Protein AF-A0A9X9F3Q9-F1 (afdb_monomer_lite)

Organism: Bacillus cereus (NCBI:txid1396)

Foldseek 3Di:
DDWDWAADQDTWIKDKDADPVQADPVVSVLLVVQRVPDDHHDDPECVVSQCSSDPDNPDPDRQKDKDLDVVVVVVLRVNRWMWMDIPPYSIIIIDGDDPLVVLADVVLVVDDVVVSVVSSVVSVVVVVCVVCVVVVVVVCCPPPVVVDDD

pLDDT: mean 92.19, std 5.46, range [60.03, 97.62]

InterPro domains:
  IPR004995 Bacillus/Clostridium Ger spore germination protein [PF03323] (3-150)
  IPR050768 UPF0353/GerABKA protein families [PTHR22550] (6-150)

Sequence (150 aa):
LVKLPVGERAKKELVVAFIKDLASTELVEEIKSRIQKIDIDSVLESGYIEQLIEDNYLSPFPQIQNTERPDRVISALMEGRVAILLDGTPFVLIAPVTFSMLLQSPEDYYERWIPGTLLRLLRFMTAFVSLFAPALYISFISFHPGLIPT

Radius of gyration: 20.53 Å; chains: 1; bounding box: 56×28×60 Å

Structure (mmCIF, N/CA/C/O backbone):
data_AF-A0A9X9F3Q9-F1
#
_entry.id   AF-A0A9X9F3Q9-F1
#
loop_
_atom_site.group_PDB
_atom_site.id
_atom_site.type_symbol
_atom_site.label_atom_id
_atom_site.label_alt_id
_atom_site.label_comp_id
_atom_site.label_asym_id
_atom_site.label_entity_id
_atom_site.label_seq_id
_atom_site.pdbx_PDB_ins_code
_atom_site.Cartn_x
_atom_site.Cartn_y
_atom_site.Cartn_z
_atom_site.occupancy
_atom_site.B_iso_or_equiv
_atom_site.auth_seq_id
_atom_site.auth_comp_id
_atom_site.auth_asym_id
_atom_site.auth_atom_id
_atom_site.pdbx_PDB_model_num
ATOM 1 N N . LEU A 1 1 ? -17.659 -1.237 7.741 1.00 87.00 1 LEU A N 1
ATOM 2 C CA . LEU A 1 1 ? -16.615 -0.815 8.703 1.00 87.00 1 LEU A CA 1
ATOM 3 C C . LEU A 1 1 ? -16.661 -1.744 9.905 1.00 87.00 1 LEU A C 1
ATOM 5 O O . LEU A 1 1 ? -17.752 -1.992 10.407 1.00 87.00 1 LEU A O 1
ATOM 9 N N . VAL A 1 2 ? -15.515 -2.266 10.334 1.00 93.88 2 VAL A N 1
ATOM 10 C CA . VAL A 1 2 ? -15.360 -3.108 11.531 1.00 93.88 2 VAL A CA 1
ATOM 11 C C . VAL A 1 2 ? -14.199 -2.555 12.350 1.00 93.88 2 VAL A C 1
ATOM 13 O O . VAL A 1 2 ? -13.176 -2.201 11.776 1.00 93.88 2 VAL A O 1
ATOM 16 N N . LYS A 1 3 ? -14.368 -2.456 13.669 1.00 96.06 3 LYS A N 1
ATOM 17 C CA . LYS A 1 3 ? -13.356 -1.936 14.599 1.00 96.06 3 LYS A CA 1
ATOM 18 C C . LYS A 1 3 ? -12.718 -3.096 15.358 1.00 96.06 3 LYS A C 1
ATOM 20 O O . LYS A 1 3 ? -13.441 -3.968 15.838 1.00 96.06 3 LYS A O 1
ATOM 25 N N . LEU A 1 4 ? -11.395 -3.101 15.469 1.00 94.50 4 LEU A N 1
ATOM 26 C CA . LEU A 1 4 ? -10.604 -4.121 16.152 1.00 94.50 4 LEU A CA 1
ATOM 27 C C . LEU A 1 4 ? -9.561 -3.434 17.048 1.00 94.50 4 LEU A C 1
ATOM 29 O O . LEU A 1 4 ? -8.836 -2.567 16.562 1.00 94.50 4 LEU A O 1
ATOM 33 N N . PRO A 1 5 ? -9.467 -3.775 18.342 1.00 94.00 5 PRO A N 1
ATOM 34 C CA . PRO A 1 5 ? -8.375 -3.299 19.181 1.00 94.00 5 PRO A CA 1
ATOM 35 C C . PRO A 1 5 ? -7.084 -4.060 18.854 1.00 94.00 5 PRO A C 1
ATOM 37 O O . PRO A 1 5 ? -7.112 -5.279 18.693 1.00 94.00 5 PRO A O 1
ATOM 40 N N . VAL A 1 6 ? -5.957 -3.353 18.803 1.00 95.00 6 VAL A N 1
ATOM 41 C CA . VAL A 1 6 ? -4.618 -3.926 18.587 1.00 95.00 6 VAL A CA 1
ATOM 42 C C . VAL A 1 6 ? -3.625 -3.391 19.622 1.00 95.00 6 VAL A C 1
ATOM 44 O O . VAL A 1 6 ? -3.758 -2.252 20.067 1.00 95.00 6 VAL A O 1
ATOM 47 N N . GLY A 1 7 ? -2.632 -4.203 19.995 1.00 93.31 7 GLY A N 1
ATOM 48 C CA . GLY A 1 7 ? -1.630 -3.888 21.024 1.00 93.31 7 GLY A CA 1
ATOM 49 C C . GLY A 1 7 ? -1.979 -4.438 22.416 1.00 93.31 7 GLY A C 1
ATOM 50 O O . GLY A 1 7 ? -3.115 -4.304 22.872 1.00 93.31 7 GLY A O 1
ATOM 51 N N . GLU A 1 8 ? -1.008 -5.049 23.105 1.00 92.31 8 GLU A N 1
ATOM 52 C CA . GLU A 1 8 ? -1.214 -5.649 24.436 1.00 92.31 8 GLU A CA 1
ATOM 53 C C . GLU A 1 8 ? -1.185 -4.602 25.565 1.00 92.31 8 GLU A C 1
ATOM 55 O O . GLU A 1 8 ? -2.126 -4.500 26.358 1.00 92.31 8 GLU A O 1
ATOM 60 N N . ARG A 1 9 ? -0.129 -3.777 25.616 1.00 92.81 9 ARG A N 1
ATOM 61 C CA . ARG A 1 9 ? 0.067 -2.747 26.652 1.00 92.81 9 ARG A CA 1
ATOM 62 C C . ARG A 1 9 ? -0.557 -1.417 26.264 1.00 92.81 9 ARG A C 1
ATOM 64 O O . ARG A 1 9 ? -1.198 -0.769 27.088 1.00 92.81 9 ARG A O 1
ATOM 71 N N . ALA A 1 10 ? -0.357 -1.004 25.015 1.00 92.31 10 ALA A N 1
ATOM 72 C CA . ALA A 1 10 ? -0.889 0.237 24.469 1.00 92.31 10 ALA A CA 1
ATOM 73 C C . ALA A 1 10 ? -1.915 -0.087 23.381 1.00 92.31 10 ALA A C 1
ATOM 75 O O . ALA A 1 10 ? -1.574 -0.256 22.210 1.00 92.31 10 ALA A O 1
ATOM 76 N N . LYS A 1 11 ? -3.183 -0.184 23.794 1.00 92.06 11 LYS A N 1
ATOM 77 C CA . LYS A 1 11 ? -4.290 -0.487 22.886 1.00 92.06 11 LYS A CA 1
ATOM 78 C C . LYS A 1 11 ? -4.559 0.688 21.957 1.00 92.06 11 LYS A C 1
ATOM 80 O O . LYS A 1 11 ? -4.792 1.802 22.421 1.00 92.06 11 LYS A O 1
ATOM 85 N N . LYS A 1 12 ? -4.594 0.410 20.659 1.00 94.25 12 LYS A N 1
ATOM 86 C CA . LYS A 1 12 ? -5.062 1.325 19.619 1.00 94.25 12 LYS A CA 1
ATOM 87 C C . LYS A 1 12 ? -6.275 0.751 18.912 1.00 94.25 12 LYS A C 1
ATOM 89 O O . LYS A 1 12 ? -6.442 -0.467 18.827 1.00 94.25 12 LYS A O 1
ATOM 94 N N . GLU A 1 13 ? -7.121 1.635 18.402 1.00 95.12 13 GLU A N 1
ATOM 95 C CA . GLU A 1 13 ? -8.234 1.239 17.549 1.00 95.12 13 GLU A CA 1
ATOM 96 C C . GLU A 1 13 ? -7.748 1.096 16.104 1.00 95.12 13 GLU A C 1
ATOM 98 O O . GLU A 1 13 ? -7.117 1.994 15.547 1.00 95.12 13 GLU A O 1
ATOM 103 N N . LEU A 1 14 ? -8.051 -0.045 15.492 1.00 96.50 14 LEU A N 1
ATOM 104 C CA . LEU A 1 14 ? -7.833 -0.300 14.079 1.00 96.50 14 LEU A CA 1
ATOM 105 C C . LEU A 1 14 ? -9.187 -0.502 13.397 1.00 96.50 14 LEU A C 1
ATOM 107 O O . LEU A 1 14 ? -10.038 -1.262 13.862 1.00 96.50 14 LEU A O 1
ATOM 111 N N . VAL A 1 15 ? -9.401 0.187 12.281 1.00 97.06 15 VAL A N 1
ATOM 112 C CA . VAL A 1 15 ? -10.644 0.148 11.511 1.00 97.06 15 VAL A CA 1
ATOM 113 C C . VAL A 1 15 ? -10.405 -0.535 10.174 1.00 97.06 15 VAL A C 1
ATOM 115 O O . VAL A 1 15 ? -9.585 -0.092 9.378 1.00 97.06 15 VAL A O 1
ATOM 118 N N . VAL A 1 16 ? -11.185 -1.578 9.900 1.00 97.50 16 VAL A N 1
ATOM 119 C CA . VAL A 1 16 ? -11.256 -2.242 8.597 1.00 97.50 16 VAL A CA 1
ATOM 120 C C . VAL A 1 16 ? -12.466 -1.700 7.831 1.00 97.50 16 VAL A C 1
ATOM 122 O O . VAL A 1 16 ? -13.629 -1.914 8.202 1.00 97.50 16 VAL A O 1
ATOM 125 N N . ALA A 1 17 ? -12.195 -0.964 6.760 1.00 97.56 17 ALA A N 1
ATOM 126 C CA . ALA A 1 17 ? -13.150 -0.338 5.860 1.00 97.56 17 ALA A CA 1
ATOM 127 C C . ALA A 1 17 ? -13.265 -1.116 4.548 1.00 97.56 17 ALA A C 1
ATOM 129 O O . ALA A 1 17 ? -12.272 -1.453 3.918 1.00 97.56 17 ALA A O 1
ATOM 130 N N . PHE A 1 18 ? -14.496 -1.404 4.140 1.00 97.38 18 PHE A N 1
ATOM 131 C CA . PHE A 1 18 ? -14.818 -2.112 2.904 1.00 97.38 18 PHE A CA 1
ATOM 132 C C . PHE A 1 18 ? -16.283 -1.849 2.547 1.00 97.38 18 PHE A C 1
ATOM 134 O O . PHE A 1 18 ? -17.086 -1.492 3.423 1.00 97.38 18 PHE A O 1
ATOM 141 N N . ILE A 1 19 ? -16.633 -2.049 1.278 1.00 97.44 19 ILE A N 1
ATOM 142 C CA . ILE A 1 19 ? -18.009 -1.956 0.782 1.00 97.44 19 ILE A CA 1
ATOM 143 C C . ILE A 1 19 ? -18.564 -3.366 0.658 1.00 97.44 19 ILE A C 1
ATOM 145 O O . ILE A 1 19 ? -18.027 -4.179 -0.088 1.00 97.44 19 ILE A O 1
ATOM 149 N N . LYS A 1 20 ? -19.628 -3.651 1.414 1.00 94.31 20 LYS A N 1
ATOM 150 C CA . LYS A 1 20 ? -20.170 -5.004 1.604 1.00 94.31 20 LYS A CA 1
ATOM 151 C C . LYS A 1 20 ? -20.510 -5.717 0.290 1.00 94.31 20 LYS A C 1
ATOM 153 O O . LYS A 1 20 ? -20.290 -6.915 0.199 1.00 94.31 20 LYS A O 1
ATOM 158 N N . ASP A 1 21 ? -21.008 -4.978 -0.696 1.00 95.06 21 ASP A N 1
ATOM 159 C CA . ASP A 1 21 ? -21.480 -5.548 -1.962 1.00 95.06 21 ASP A CA 1
ATOM 160 C C . ASP A 1 21 ? -20.382 -5.632 -3.038 1.00 95.06 21 ASP A C 1
ATOM 162 O O . ASP A 1 21 ? -20.617 -6.188 -4.107 1.00 95.06 21 ASP A O 1
ATOM 166 N N . LEU A 1 22 ? -19.192 -5.075 -2.774 1.00 96.00 22 LEU A N 1
ATOM 167 C CA . LEU A 1 22 ? -18.067 -5.047 -3.719 1.00 96.00 22 LEU A CA 1
ATOM 168 C C . LEU A 1 22 ? -16.884 -5.896 -3.249 1.00 96.00 22 LEU A C 1
ATOM 170 O O . LEU A 1 22 ? -16.213 -6.526 -4.061 1.00 96.00 22 LEU A O 1
ATOM 174 N N . ALA A 1 23 ? -16.607 -5.896 -1.946 1.00 95.94 23 ALA A N 1
ATOM 175 C CA . ALA A 1 23 ? -15.475 -6.615 -1.385 1.00 95.94 23 ALA A CA 1
ATOM 176 C C . ALA A 1 23 ? -15.776 -8.109 -1.219 1.00 95.94 23 ALA A C 1
ATOM 178 O O . ALA A 1 23 ? -16.851 -8.494 -0.756 1.00 95.94 23 ALA A O 1
ATOM 179 N N . SER A 1 24 ? -14.788 -8.953 -1.532 1.00 95.75 24 SER A N 1
ATOM 180 C CA . SER A 1 24 ? -14.848 -10.388 -1.230 1.00 95.75 24 SER A CA 1
ATOM 181 C C . SER A 1 24 ? -14.970 -10.595 0.280 1.00 95.75 24 SER A C 1
ATOM 183 O O . SER A 1 24 ? -14.218 -10.022 1.073 1.00 95.75 24 SER A O 1
ATOM 185 N N . THR A 1 25 ? -15.926 -11.435 0.679 1.00 94.88 25 THR A N 1
ATOM 186 C CA . THR A 1 25 ? -16.130 -11.757 2.097 1.00 94.88 25 THR A CA 1
ATOM 187 C C . THR A 1 25 ? -14.948 -12.561 2.634 1.00 94.88 25 THR A C 1
ATOM 189 O O . THR A 1 25 ? -14.508 -12.318 3.754 1.00 94.88 25 THR A O 1
ATOM 192 N N . GLU A 1 26 ? -14.381 -13.452 1.818 1.00 96.06 26 GLU A N 1
ATOM 193 C CA . GLU A 1 26 ? -13.201 -14.249 2.162 1.00 96.06 26 GLU A CA 1
ATOM 194 C C . GLU A 1 26 ? -11.992 -13.355 2.460 1.00 96.06 26 GLU A C 1
ATOM 196 O O . GLU A 1 26 ? -11.342 -13.522 3.489 1.00 96.06 26 GLU A O 1
ATOM 201 N N . LEU A 1 27 ? -11.735 -12.357 1.607 1.00 93.75 27 LEU A N 1
ATOM 202 C CA . LEU A 1 27 ? -10.655 -11.387 1.801 1.00 93.75 27 LEU A CA 1
ATOM 203 C C . LEU A 1 27 ? -10.820 -10.607 3.111 1.00 93.75 27 LEU A C 1
ATOM 205 O O . LEU A 1 27 ? -9.864 -10.427 3.865 1.00 93.75 27 LEU A O 1
ATOM 209 N N . VAL A 1 28 ? -12.033 -10.118 3.375 1.00 95.94 28 VAL A N 1
ATOM 210 C CA . VAL A 1 28 ? -12.325 -9.333 4.579 1.00 95.94 28 VAL A CA 1
ATOM 211 C C . VAL A 1 28 ? -12.119 -10.171 5.842 1.00 95.94 28 VAL A C 1
ATOM 213 O O . VAL A 1 28 ? -11.549 -9.670 6.811 1.00 95.94 28 VAL A O 1
ATOM 216 N N . GLU A 1 29 ? -12.570 -11.426 5.850 1.00 96.25 29 GLU A N 1
ATOM 217 C CA . GLU A 1 29 ? -12.377 -12.323 6.993 1.00 96.25 29 GLU A CA 1
ATOM 218 C C . GLU A 1 29 ? -10.912 -12.729 7.180 1.00 96.25 29 GLU A C 1
ATOM 220 O O . GLU A 1 29 ? -10.437 -12.757 8.315 1.00 96.25 29 GLU A O 1
ATOM 225 N N . GLU A 1 30 ? -10.163 -12.947 6.098 1.00 95.31 30 GLU A N 1
ATOM 226 C CA . GLU A 1 30 ? -8.727 -13.232 6.175 1.00 95.31 30 GLU A CA 1
ATOM 227 C C . GLU A 1 30 ? -7.959 -12.059 6.801 1.00 95.31 30 GLU A C 1
ATOM 229 O O . GLU A 1 30 ? -7.204 -12.246 7.758 1.00 95.31 30 GLU A O 1
ATOM 234 N N . ILE A 1 31 ? -8.217 -10.828 6.343 1.00 95.50 31 ILE A N 1
ATOM 235 C CA . ILE A 1 31 ? -7.610 -9.616 6.912 1.00 95.50 31 ILE A CA 1
ATOM 236 C C . ILE A 1 31 ? -7.936 -9.497 8.406 1.00 95.50 31 ILE A C 1
ATOM 238 O O . ILE A 1 31 ? -7.038 -9.272 9.219 1.00 95.50 31 ILE A O 1
ATOM 242 N N . LYS A 1 32 ? -9.203 -9.690 8.799 1.00 96.06 32 LYS A N 1
ATOM 243 C CA . LY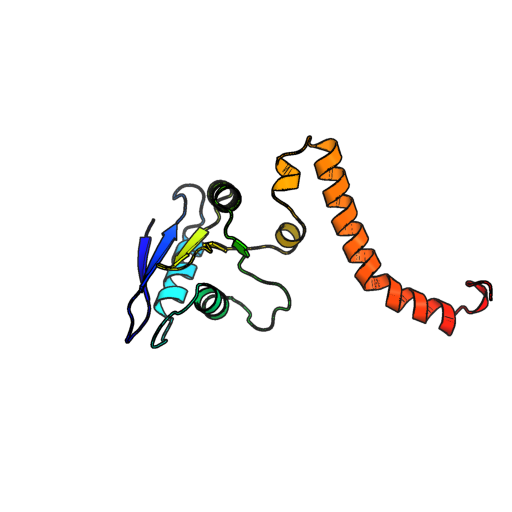S A 1 32 ? -9.600 -9.668 10.218 1.00 96.06 32 LYS A CA 1
ATOM 244 C C . LYS A 1 32 ? -8.877 -10.744 11.026 1.00 96.06 32 LYS A C 1
ATOM 246 O O . LYS A 1 32 ? -8.403 -10.449 12.121 1.00 96.06 32 LYS A O 1
ATOM 251 N N . SER A 1 33 ? -8.782 -11.965 10.495 1.00 95.88 33 SER A N 1
ATOM 252 C CA . SER A 1 33 ? -8.102 -13.082 11.154 1.00 95.88 33 SER A CA 1
ATOM 253 C C . SER A 1 33 ? -6.627 -12.773 11.396 1.00 95.88 33 SER A C 1
ATOM 255 O O . SER A 1 33 ? -6.117 -13.036 12.483 1.00 95.88 33 SER A O 1
ATOM 257 N N . ARG A 1 34 ? -5.942 -12.168 10.419 1.00 95.06 34 ARG A N 1
ATOM 258 C CA . ARG A 1 34 ? -4.536 -11.762 10.560 1.00 95.06 34 ARG A CA 1
ATOM 259 C C . ARG A 1 34 ? -4.350 -10.666 11.589 1.00 95.06 34 ARG A C 1
ATOM 261 O O . ARG A 1 34 ? -3.500 -10.808 12.458 1.00 95.06 34 ARG A O 1
ATOM 268 N N . ILE A 1 35 ? -5.189 -9.631 11.552 1.00 95.50 35 ILE A N 1
ATOM 269 C CA . ILE A 1 35 ? -5.139 -8.538 12.532 1.00 95.50 35 ILE A CA 1
ATOM 270 C C . ILE A 1 35 ? -5.323 -9.071 13.959 1.00 95.50 35 ILE A C 1
ATOM 272 O O . ILE A 1 35 ? -4.626 -8.640 14.869 1.00 95.50 35 ILE A O 1
ATOM 276 N N . GLN A 1 36 ? -6.223 -10.034 14.166 1.00 94.19 36 GLN A N 1
ATOM 277 C CA . GLN A 1 36 ? -6.455 -10.632 15.485 1.00 94.19 36 GLN A CA 1
ATOM 278 C C . GLN A 1 36 ? -5.290 -11.492 15.996 1.00 94.19 36 GLN A C 1
ATOM 280 O O . GLN A 1 36 ? -5.200 -11.721 17.198 1.00 94.19 36 GLN A O 1
ATOM 285 N N . LYS A 1 37 ? -4.413 -11.974 15.109 1.00 94.12 37 LYS A N 1
ATOM 286 C CA . LYS A 1 37 ? -3.211 -12.744 15.470 1.00 94.12 37 LYS A CA 1
ATOM 287 C C . LYS A 1 37 ? -2.014 -11.854 15.809 1.00 94.12 37 LYS A C 1
ATOM 289 O O . LYS A 1 37 ? -0.970 -12.382 16.180 1.00 94.12 37 LYS A O 1
ATOM 294 N N . ILE A 1 38 ? -2.139 -10.535 15.656 1.00 94.44 38 ILE A N 1
ATOM 295 C CA . ILE A 1 38 ? -1.068 -9.594 15.979 1.00 94.44 38 ILE A CA 1
ATOM 296 C C . ILE A 1 38 ? -0.845 -9.588 17.490 1.00 94.44 38 ILE A C 1
ATOM 298 O O . ILE A 1 38 ? -1.699 -9.134 18.251 1.00 94.44 38 ILE A O 1
ATOM 302 N N . ASP A 1 39 ? 0.333 -10.053 17.892 1.00 92.50 39 ASP A N 1
ATOM 303 C CA . ASP A 1 39 ? 0.779 -10.103 19.280 1.00 92.50 39 ASP A CA 1
ATOM 304 C C . ASP A 1 39 ? 2.018 -9.218 19.456 1.00 92.50 39 ASP A C 1
ATOM 306 O O . ASP A 1 39 ? 3.156 -9.652 19.272 1.00 92.50 39 ASP A O 1
ATOM 310 N N . ILE A 1 40 ? 1.781 -7.926 19.710 1.00 93.94 40 ILE A N 1
ATOM 311 C CA . ILE A 1 40 ? 2.826 -6.942 20.012 1.00 93.94 40 ILE A CA 1
ATOM 312 C C . ILE A 1 40 ? 2.374 -6.011 21.142 1.00 93.94 40 ILE A C 1
ATOM 314 O O . ILE A 1 40 ? 1.198 -5.659 21.246 1.00 93.94 40 ILE A O 1
ATOM 318 N N . ASP A 1 41 ? 3.319 -5.540 21.957 1.00 92.00 41 ASP A N 1
ATOM 319 C CA . ASP A 1 41 ? 3.032 -4.664 23.102 1.00 92.00 41 ASP A CA 1
ATOM 320 C C . ASP A 1 41 ? 2.349 -3.342 22.696 1.00 92.00 41 ASP A C 1
ATOM 322 O O . ASP A 1 41 ? 1.460 -2.844 23.394 1.00 92.00 41 ASP A O 1
ATOM 326 N N . SER A 1 42 ? 2.788 -2.742 21.586 1.00 91.00 42 SER A N 1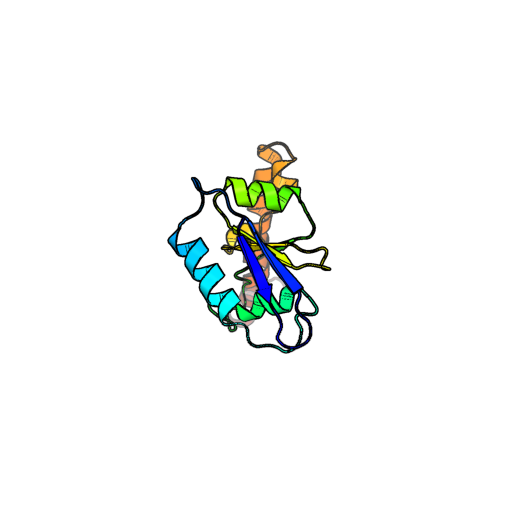
ATOM 327 C CA . SER A 1 42 ? 2.313 -1.445 21.096 1.00 91.00 42 SER A CA 1
ATOM 328 C C . SER A 1 42 ? 2.498 -1.333 19.586 1.00 91.00 42 SER A C 1
ATOM 330 O O . SER A 1 42 ? 3.586 -1.585 19.068 1.00 91.00 42 SER A O 1
ATOM 332 N N . VAL A 1 43 ? 1.450 -0.901 18.883 1.00 93.31 43 VAL A N 1
ATOM 333 C CA . VAL A 1 43 ? 1.504 -0.607 17.446 1.00 93.31 43 VAL A CA 1
ATOM 334 C C . VAL A 1 43 ? 1.829 0.875 17.263 1.00 93.31 43 VAL A C 1
ATOM 336 O O . VAL A 1 43 ? 0.959 1.736 17.396 1.00 93.31 43 VAL A O 1
ATOM 339 N N . LEU A 1 44 ? 3.085 1.217 16.981 1.00 88.81 44 LEU A N 1
ATOM 340 C CA . LEU A 1 44 ? 3.487 2.624 16.859 1.00 88.81 44 LEU A CA 1
ATOM 341 C C . LEU A 1 44 ? 3.016 3.256 15.544 1.00 88.81 44 LEU A C 1
ATOM 343 O O . LEU A 1 44 ? 2.546 4.393 15.563 1.00 88.81 44 LEU A O 1
ATOM 347 N N . GLU A 1 45 ? 3.077 2.507 14.444 1.00 92.25 45 GLU A N 1
ATOM 348 C CA . GLU A 1 45 ? 2.802 2.988 13.088 1.00 92.25 45 GLU A CA 1
ATOM 349 C C . GLU A 1 45 ? 2.105 1.889 12.250 1.00 92.25 45 GLU A C 1
ATOM 351 O O . GLU A 1 45 ? 2.213 0.702 12.567 1.00 92.25 45 GLU A O 1
ATOM 356 N N . SER A 1 46 ? 1.363 2.276 11.207 1.00 92.56 46 SER A N 1
ATOM 357 C CA . SER A 1 46 ? 0.611 1.388 10.313 1.00 92.56 46 SER A CA 1
ATOM 358 C C . SER A 1 46 ? 1.479 0.346 9.585 1.00 92.56 46 SER A C 1
ATOM 360 O O . SER A 1 46 ? 1.047 -0.787 9.421 1.00 92.56 46 SER A O 1
ATOM 362 N N . GLY A 1 47 ? 2.732 0.643 9.264 1.00 92.00 47 GLY A N 1
ATOM 363 C CA . GLY A 1 47 ? 3.705 -0.257 8.647 1.00 92.00 47 GLY A CA 1
ATOM 364 C C . GLY A 1 47 ? 4.052 -1.485 9.494 1.00 92.00 47 GLY A C 1
ATOM 365 O O . GLY A 1 47 ? 4.440 -2.515 8.952 1.00 92.00 47 GLY A O 1
ATOM 366 N N . TYR A 1 48 ? 3.849 -1.434 10.818 1.00 93.38 48 TYR A N 1
ATOM 367 C CA . TYR A 1 48 ? 3.937 -2.633 11.662 1.00 93.38 48 TYR A CA 1
ATOM 368 C C . TYR A 1 48 ? 2.806 -3.599 11.308 1.00 93.38 48 TYR A C 1
ATOM 370 O O . TYR A 1 48 ? 3.028 -4.796 11.164 1.00 93.38 48 TYR A O 1
ATOM 378 N N . ILE A 1 49 ? 1.592 -3.069 11.145 1.00 94.25 49 ILE A N 1
ATOM 379 C CA . ILE A 1 49 ? 0.432 -3.852 10.722 1.00 94.25 49 ILE A CA 1
ATOM 380 C C . ILE A 1 49 ? 0.657 -4.385 9.312 1.00 94.25 49 ILE A C 1
ATOM 382 O O . ILE A 1 49 ? 0.410 -5.562 9.095 1.00 94.25 49 ILE A O 1
ATOM 386 N N . GLU A 1 50 ? 1.153 -3.546 8.395 1.00 93.75 50 GLU A N 1
ATOM 387 C CA . GLU A 1 50 ? 1.492 -3.930 7.020 1.00 93.75 50 GLU A CA 1
ATOM 388 C C . GLU A 1 50 ? 2.327 -5.215 7.009 1.00 93.75 50 GLU A C 1
ATOM 390 O O . GLU A 1 50 ? 1.841 -6.249 6.563 1.00 93.75 50 GLU A O 1
ATOM 395 N N . GLN A 1 51 ? 3.508 -5.196 7.631 1.00 91.50 51 GLN A N 1
ATOM 396 C CA . GLN A 1 51 ? 4.426 -6.340 7.655 1.00 91.50 51 GLN A CA 1
ATOM 397 C C . GLN A 1 51 ? 3.852 -7.580 8.356 1.00 91.50 51 GLN A C 1
ATOM 399 O O . GLN A 1 51 ? 4.170 -8.705 7.978 1.00 91.50 51 GLN A O 1
ATOM 404 N N . LEU A 1 52 ? 3.020 -7.396 9.386 1.00 93.06 52 LEU A N 1
ATOM 405 C CA . LEU A 1 52 ? 2.446 -8.505 10.155 1.00 93.06 52 LEU A CA 1
ATOM 406 C C . LEU A 1 52 ? 1.270 -9.194 9.455 1.00 93.06 52 LEU A C 1
ATOM 408 O O . LEU A 1 52 ? 0.928 -10.319 9.823 1.00 93.06 52 LEU A O 1
ATOM 412 N N . ILE A 1 53 ? 0.633 -8.535 8.483 1.00 93.44 53 ILE A N 1
ATOM 413 C CA . ILE A 1 53 ? -0.510 -9.098 7.753 1.00 93.44 53 ILE A CA 1
ATOM 414 C C . ILE A 1 53 ? -0.190 -9.443 6.291 1.00 93.44 53 ILE A C 1
ATOM 416 O O . ILE A 1 53 ? -1.063 -9.994 5.616 1.00 93.44 53 ILE A O 1
ATOM 420 N N . GLU A 1 54 ? 1.021 -9.161 5.798 1.00 90.75 54 GLU A N 1
ATOM 421 C CA . GLU A 1 54 ? 1.488 -9.609 4.478 1.00 90.75 54 GLU A CA 1
ATOM 422 C C . GLU A 1 54 ? 1.480 -11.145 4.348 1.00 90.75 54 GLU A C 1
ATOM 424 O O . GLU A 1 54 ? 1.737 -11.871 5.308 1.00 90.75 54 GLU A O 1
ATOM 429 N N . ASP A 1 55 ? 1.198 -11.662 3.144 1.00 87.50 55 ASP A N 1
ATOM 430 C CA . ASP A 1 55 ? 1.261 -13.104 2.858 1.00 87.50 55 ASP A CA 1
ATOM 431 C C . ASP A 1 55 ? 2.704 -13.613 2.864 1.00 87.50 55 ASP A C 1
ATOM 433 O O . ASP A 1 55 ? 3.007 -14.684 3.389 1.00 87.50 55 ASP A O 1
ATOM 437 N N . ASN A 1 56 ? 3.597 -12.862 2.219 1.00 89.75 56 ASN A N 1
ATOM 438 C CA . ASN A 1 56 ? 4.975 -13.279 1.993 1.00 89.75 56 ASN A CA 1
ATOM 439 C C . ASN A 1 56 ? 5.965 -12.146 2.265 1.00 89.75 56 ASN A C 1
ATOM 441 O O . ASN A 1 56 ? 6.261 -11.351 1.377 1.00 89.75 56 ASN A O 1
ATOM 445 N N . TYR A 1 57 ? 6.544 -12.149 3.461 1.00 87.25 57 TYR A N 1
ATOM 446 C CA . TYR A 1 57 ? 7.551 -11.177 3.895 1.00 87.25 57 TYR A CA 1
ATOM 447 C C . TYR A 1 57 ? 8.865 -11.209 3.083 1.00 87.25 57 TYR A C 1
ATOM 449 O O . TYR A 1 57 ? 9.677 -10.296 3.194 1.00 87.25 57 TYR A O 1
ATOM 457 N N . LEU A 1 58 ? 9.117 -12.258 2.284 1.00 91.31 58 LEU A N 1
ATOM 458 C CA . LEU A 1 58 ? 10.283 -12.347 1.390 1.00 91.31 58 LEU A CA 1
ATOM 459 C C . LEU A 1 58 ? 10.003 -11.784 -0.007 1.00 91.31 58 LEU A C 1
ATOM 461 O O . LEU A 1 58 ? 10.905 -11.747 -0.848 1.00 91.31 58 LEU A O 1
ATOM 465 N N . SER A 1 59 ? 8.761 -11.384 -0.287 1.00 90.38 59 SER A N 1
ATOM 466 C CA . SER A 1 59 ? 8.430 -10.736 -1.548 1.00 90.38 59 SER A CA 1
ATOM 467 C C . SER A 1 59 ? 9.185 -9.409 -1.652 1.00 90.38 59 SER A C 1
ATOM 469 O O . SER A 1 59 ? 9.063 -8.571 -0.762 1.00 90.38 59 SER A O 1
ATOM 471 N N . PRO A 1 60 ? 9.911 -9.149 -2.754 1.00 88.19 60 PRO A N 1
ATOM 472 C CA . PRO A 1 60 ? 10.488 -7.828 -2.993 1.00 88.19 60 PRO A CA 1
ATOM 473 C C . PRO A 1 60 ? 9.417 -6.792 -3.373 1.00 88.19 60 PRO A C 1
ATOM 475 O O . PRO A 1 60 ? 9.722 -5.606 -3.478 1.00 88.19 60 PRO A O 1
ATOM 478 N N . PHE A 1 61 ? 8.180 -7.234 -3.630 1.00 90.44 61 PHE A N 1
ATOM 479 C CA . PHE A 1 61 ? 7.054 -6.375 -3.973 1.00 90.44 61 PHE A CA 1
ATOM 480 C C . PHE A 1 61 ? 6.091 -6.246 -2.790 1.00 90.44 61 PHE A C 1
ATOM 482 O O . PHE A 1 61 ? 5.705 -7.284 -2.236 1.00 90.44 61 PHE A O 1
ATOM 489 N N . PRO A 1 62 ? 5.651 -5.017 -2.465 1.00 90.19 62 PRO A N 1
ATOM 490 C CA . PRO A 1 62 ? 4.669 -4.790 -1.415 1.00 90.19 62 PRO A CA 1
ATOM 491 C C . PRO A 1 62 ? 3.327 -5.413 -1.800 1.00 90.19 62 PRO A C 1
ATOM 493 O O . PRO A 1 62 ? 2.869 -5.290 -2.943 1.00 90.19 62 PRO A O 1
ATOM 496 N N . GLN A 1 63 ? 2.695 -6.084 -0.841 1.00 91.69 63 GLN A N 1
ATOM 497 C CA . GLN A 1 63 ? 1.382 -6.724 -1.031 1.00 91.69 63 GLN A CA 1
ATOM 498 C C . GLN A 1 63 ? 0.230 -5.845 -0.538 1.00 91.69 63 GLN A C 1
ATOM 500 O O . GLN A 1 63 ? -0.945 -6.107 -0.816 1.00 91.69 63 GLN A O 1
ATOM 505 N N . ILE A 1 64 ? 0.585 -4.771 0.161 1.00 94.88 64 ILE A N 1
ATOM 506 C CA . ILE A 1 64 ? -0.301 -3.790 0.763 1.00 94.88 64 ILE A CA 1
ATOM 507 C C . ILE A 1 64 ? 0.217 -2.411 0.366 1.00 94.88 64 ILE A C 1
ATOM 509 O O . ILE A 1 64 ? 1.416 -2.189 0.243 1.00 94.88 64 ILE A O 1
ATOM 513 N N . GLN A 1 65 ? -0.693 -1.486 0.084 1.00 93.56 65 GLN A N 1
ATOM 514 C CA . GLN A 1 65 ? -0.347 -0.152 -0.393 1.00 93.56 65 GLN A CA 1
ATOM 515 C C . GLN A 1 65 ? -0.649 0.829 0.720 1.00 93.56 65 GLN A C 1
ATOM 517 O O . GLN A 1 65 ? -1.809 1.013 1.083 1.00 93.56 65 GLN A O 1
ATOM 522 N N . ASN A 1 66 ? 0.384 1.488 1.224 1.00 94.38 66 ASN A N 1
ATOM 523 C CA . ASN A 1 66 ? 0.238 2.598 2.145 1.00 94.38 66 ASN A CA 1
ATOM 524 C C . ASN A 1 66 ? -0.064 3.896 1.379 1.00 94.38 66 ASN A C 1
ATOM 526 O O . ASN A 1 66 ? 0.506 4.195 0.326 1.00 94.38 66 ASN A O 1
ATOM 530 N N . THR A 1 67 ? -1.004 4.691 1.881 1.00 94.44 67 THR A N 1
ATOM 531 C CA . THR A 1 67 ? -1.300 5.991 1.286 1.00 94.44 67 THR A CA 1
ATOM 532 C C . THR A 1 67 ? -1.863 6.978 2.298 1.00 94.44 67 THR A C 1
ATOM 534 O O . THR A 1 67 ? -2.715 6.639 3.108 1.00 94.44 67 THR A O 1
ATOM 537 N N . GLU A 1 68 ? -1.410 8.225 2.227 1.00 95.00 68 GLU A N 1
ATOM 538 C CA . GLU A 1 68 ? -1.991 9.370 2.951 1.00 95.00 68 GLU A CA 1
ATOM 539 C C . GLU A 1 68 ? -3.156 10.016 2.180 1.00 95.00 68 GLU A C 1
ATOM 541 O O . GLU A 1 68 ? -3.835 10.921 2.663 1.00 95.00 68 GLU A O 1
ATOM 546 N N . ARG A 1 69 ? -3.372 9.574 0.936 1.00 93.69 69 ARG A N 1
ATOM 547 C CA . ARG A 1 69 ? -4.266 10.220 -0.018 1.00 93.69 69 ARG A CA 1
ATOM 548 C C . ARG A 1 69 ? -5.677 9.633 0.042 1.00 93.69 69 ARG A C 1
ATOM 550 O O . ARG A 1 69 ? -5.870 8.487 -0.374 1.00 93.69 69 ARG A O 1
ATOM 557 N N . PRO A 1 70 ? -6.689 10.396 0.492 1.00 94.00 70 PRO A N 1
ATOM 558 C CA . PRO A 1 70 ? -8.042 9.873 0.675 1.00 94.00 70 PRO A CA 1
ATOM 559 C C . PRO A 1 70 ? -8.728 9.511 -0.648 1.00 94.00 70 PRO A C 1
ATOM 561 O O . PRO A 1 70 ? -9.521 8.575 -0.697 1.00 94.00 70 PRO A O 1
ATOM 564 N N . ASP A 1 71 ? -8.400 10.200 -1.740 1.00 93.19 71 ASP A N 1
ATOM 565 C CA . ASP A 1 71 ? -8.910 9.907 -3.081 1.00 93.19 71 ASP A CA 1
ATOM 566 C C . ASP A 1 71 ? -8.523 8.495 -3.550 1.00 93.19 71 ASP A C 1
ATOM 568 O O . ASP A 1 71 ? -9.365 7.764 -4.075 1.00 93.19 71 ASP A O 1
ATOM 572 N N . ARG A 1 72 ? -7.281 8.065 -3.276 1.00 92.88 72 ARG A N 1
ATOM 573 C CA . ARG A 1 72 ? -6.840 6.691 -3.549 1.00 92.88 72 ARG A CA 1
ATOM 574 C C . ARG A 1 72 ? -7.617 5.672 -2.722 1.00 92.88 72 ARG A C 1
ATOM 576 O O . ARG A 1 72 ? -8.006 4.638 -3.258 1.00 92.88 72 ARG A O 1
ATOM 583 N N . VAL A 1 73 ? -7.854 5.963 -1.441 1.00 95.88 73 VAL A N 1
ATOM 584 C CA . VAL A 1 73 ? -8.615 5.083 -0.540 1.00 95.88 73 VAL A CA 1
ATOM 585 C C . VAL A 1 73 ? -10.040 4.897 -1.053 1.00 95.88 73 VAL A C 1
ATOM 587 O O . VAL A 1 73 ? -10.526 3.772 -1.132 1.00 95.88 73 VAL A O 1
ATOM 590 N N . ILE A 1 74 ? -10.697 5.984 -1.460 1.00 95.06 74 ILE A N 1
ATOM 591 C CA . ILE A 1 74 ? -12.058 5.934 -2.003 1.00 95.06 74 ILE A CA 1
ATOM 592 C C . ILE A 1 74 ? -12.088 5.116 -3.299 1.00 95.06 74 ILE A C 1
ATOM 594 O O . ILE A 1 74 ? -12.928 4.225 -3.416 1.00 95.06 74 ILE A O 1
ATOM 598 N N . SER A 1 75 ? -11.161 5.356 -4.237 1.00 93.25 75 SER A N 1
ATOM 599 C CA . SER A 1 75 ? -11.070 4.570 -5.481 1.00 93.25 75 SER A CA 1
ATOM 600 C C . SER A 1 75 ? -10.877 3.083 -5.193 1.00 93.25 75 SER A C 1
ATOM 602 O O . SER A 1 75 ? -11.571 2.244 -5.757 1.00 93.25 75 SER A O 1
ATOM 604 N N . ALA A 1 76 ? -9.990 2.747 -4.255 1.00 94.75 76 ALA A N 1
ATOM 605 C CA . ALA A 1 76 ? -9.743 1.365 -3.870 1.00 94.75 76 ALA A CA 1
ATOM 606 C C . ALA A 1 76 ? -10.988 0.683 -3.289 1.00 94.75 76 ALA A C 1
ATOM 608 O O . ALA A 1 76 ? -11.310 -0.440 -3.672 1.00 94.75 76 ALA A O 1
ATOM 609 N N . LEU A 1 77 ? -11.725 1.370 -2.413 1.00 96.25 77 LEU A N 1
ATOM 610 C CA . LEU A 1 77 ? -12.984 0.859 -1.866 1.00 96.25 77 LEU A CA 1
ATOM 611 C C . LEU A 1 77 ? -14.036 0.639 -2.966 1.00 96.25 77 LEU A C 1
ATOM 613 O O . LEU A 1 77 ? -14.740 -0.370 -2.932 1.00 96.25 77 LEU A O 1
ATOM 617 N N . MET A 1 78 ? -14.120 1.543 -3.952 1.00 95.50 78 MET A N 1
ATOM 618 C CA . MET A 1 78 ? -15.007 1.396 -5.121 1.00 95.50 78 MET A CA 1
ATOM 619 C C . MET A 1 78 ? -14.608 0.233 -6.036 1.00 95.50 78 MET A C 1
ATOM 621 O O . MET A 1 78 ? -15.453 -0.325 -6.726 1.00 95.50 78 MET A O 1
ATOM 625 N N . GLU A 1 79 ? -13.336 -0.157 -6.034 1.00 93.81 79 GLU A N 1
ATOM 626 C CA . GLU A 1 79 ? -12.834 -1.337 -6.746 1.00 93.81 79 GLU A CA 1
ATOM 627 C C . GLU A 1 79 ? -13.029 -2.642 -5.947 1.00 93.81 79 GLU A C 1
ATOM 629 O O . GLU A 1 79 ? -12.576 -3.699 -6.380 1.00 93.81 79 GLU A O 1
ATOM 634 N N . GLY A 1 80 ? -13.679 -2.591 -4.777 1.00 95.44 80 GLY A N 1
ATOM 635 C CA . GLY A 1 80 ? -13.902 -3.758 -3.916 1.00 95.44 80 GLY A CA 1
ATOM 636 C C . GLY A 1 80 ? -12.697 -4.147 -3.055 1.00 95.44 80 GLY A C 1
ATOM 637 O O . GLY A 1 80 ? -12.682 -5.231 -2.472 1.00 95.44 80 GLY A O 1
ATOM 638 N N . ARG A 1 81 ? -11.686 -3.278 -2.942 1.00 95.62 81 ARG A N 1
ATOM 639 C CA . ARG A 1 81 ? -10.547 -3.483 -2.037 1.00 95.62 81 ARG A CA 1
ATOM 640 C C . ARG A 1 81 ? -10.903 -3.083 -0.603 1.00 95.62 81 ARG A C 1
ATOM 642 O O . ARG A 1 81 ? -11.910 -2.425 -0.339 1.00 95.62 81 ARG A O 1
ATOM 649 N N . VAL A 1 82 ? -10.058 -3.495 0.332 1.00 97.38 82 VAL A N 1
ATOM 650 C CA . VAL A 1 82 ? -10.189 -3.229 1.766 1.00 97.38 82 VAL A CA 1
ATOM 651 C C . VAL A 1 82 ? -9.181 -2.159 2.167 1.00 97.38 82 VAL A C 1
ATOM 653 O O . VAL A 1 82 ? -8.022 -2.212 1.766 1.00 97.38 82 VAL A O 1
ATOM 656 N N . ALA A 1 83 ? -9.621 -1.197 2.972 1.00 97.62 83 ALA A N 1
ATOM 657 C CA . ALA A 1 83 ? -8.774 -0.183 3.580 1.00 97.62 83 ALA A CA 1
ATOM 658 C C . ALA A 1 83 ? -8.667 -0.418 5.092 1.00 97.62 83 ALA A C 1
ATOM 660 O O . ALA A 1 83 ? -9.657 -0.727 5.753 1.00 97.62 83 ALA A O 1
ATOM 661 N N . ILE A 1 84 ? -7.473 -0.269 5.650 1.00 97.50 84 ILE A N 1
ATOM 662 C CA . ILE A 1 84 ? -7.166 -0.483 7.061 1.00 97.50 84 ILE A CA 1
ATOM 663 C C . ILE A 1 84 ? -6.584 0.815 7.611 1.00 97.50 84 ILE A C 1
ATOM 665 O O . ILE A 1 84 ? -5.606 1.342 7.082 1.00 97.50 84 ILE A O 1
ATOM 669 N N . LEU A 1 85 ? -7.209 1.339 8.659 1.00 96.88 85 LEU A N 1
ATOM 670 C CA . LEU A 1 85 ? -6.843 2.601 9.289 1.00 96.88 85 LEU A CA 1
ATOM 671 C C . LEU A 1 85 ? -6.443 2.330 10.734 1.00 96.88 85 LEU A C 1
ATOM 673 O O . LEU A 1 85 ? -7.197 1.690 11.465 1.00 96.88 85 LEU A O 1
ATOM 677 N N . LEU A 1 86 ? -5.284 2.832 11.148 1.00 96.50 86 LEU A N 1
ATOM 678 C CA . LEU A 1 86 ? -4.809 2.734 12.523 1.00 96.50 86 LEU A CA 1
ATOM 679 C C . LEU A 1 86 ? -4.907 4.099 13.207 1.00 96.50 86 LEU A C 1
ATOM 681 O O . LEU A 1 86 ? -4.442 5.106 12.669 1.00 96.50 86 LEU A O 1
ATOM 685 N N . ASP A 1 87 ? -5.468 4.117 14.414 1.00 94.44 87 ASP A N 1
ATOM 686 C CA . ASP A 1 87 ? -5.561 5.327 15.222 1.00 94.44 87 ASP A CA 1
ATOM 687 C C . ASP A 1 87 ? -4.183 5.972 15.477 1.00 94.44 87 ASP A C 1
ATOM 689 O O . ASP A 1 87 ? -3.183 5.308 15.782 1.00 94.44 87 ASP A O 1
ATOM 693 N N . GLY A 1 88 ? -4.134 7.296 15.335 1.00 91.44 88 GLY A N 1
ATOM 694 C CA . GLY A 1 88 ? -2.920 8.095 15.488 1.00 91.44 88 GLY A CA 1
ATOM 695 C C . GLY A 1 88 ? -1.923 8.020 14.326 1.00 91.44 88 GLY A C 1
ATOM 696 O O . GLY A 1 88 ? -0.795 8.479 14.497 1.00 91.44 88 GLY A O 1
ATOM 697 N N . THR A 1 89 ? -2.299 7.472 13.163 1.00 93.62 89 THR A N 1
ATOM 698 C CA . THR A 1 89 ? -1.443 7.464 11.959 1.00 93.62 89 THR A CA 1
ATOM 699 C C . THR A 1 89 ? -2.097 8.199 10.782 1.00 93.62 89 THR A C 1
ATOM 701 O O . THR A 1 89 ? -3.314 8.112 10.619 1.00 93.62 89 THR A O 1
ATOM 704 N N . PRO A 1 90 ? -1.325 8.935 9.955 1.00 94.12 90 PRO A N 1
ATOM 705 C CA . PRO A 1 90 ? -1.862 9.648 8.792 1.00 94.12 90 PRO A CA 1
ATOM 706 C C . PRO A 1 90 ? -1.981 8.762 7.539 1.00 94.12 90 PRO A C 1
ATOM 708 O O . PRO A 1 90 ? -2.397 9.246 6.488 1.00 94.12 90 PRO A O 1
ATOM 711 N N . PHE A 1 91 ? -1.604 7.485 7.630 1.00 95.81 91 PHE A N 1
ATOM 712 C CA . PHE A 1 91 ? -1.586 6.552 6.509 1.00 95.81 91 PHE A CA 1
ATOM 713 C C . PHE A 1 91 ? -2.729 5.543 6.603 1.00 95.81 91 PHE A C 1
ATOM 715 O O . PHE A 1 91 ? -3.128 5.096 7.677 1.00 95.81 91 PHE A O 1
ATOM 722 N N . VAL A 1 92 ? -3.235 5.162 5.437 1.00 97.06 92 VAL A N 1
ATOM 723 C CA . VAL A 1 92 ? -4.215 4.098 5.247 1.00 97.06 92 VAL A CA 1
ATOM 724 C C . VAL A 1 92 ? -3.552 2.986 4.452 1.00 97.06 92 VAL A C 1
ATOM 726 O O . VAL A 1 92 ? -2.933 3.243 3.420 1.00 97.06 92 VAL A O 1
ATOM 729 N N . LEU A 1 93 ? -3.700 1.750 4.917 1.00 96.94 93 LEU A N 1
ATOM 730 C CA . LEU A 1 93 ? -3.230 0.567 4.205 1.00 96.94 93 LEU A CA 1
ATOM 731 C C . LEU A 1 93 ? -4.352 0.029 3.316 1.00 96.94 93 LEU A C 1
ATO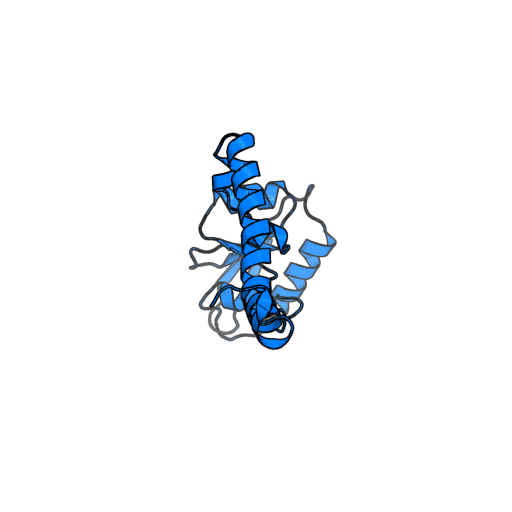M 733 O O . LEU A 1 93 ? -5.488 -0.094 3.763 1.00 96.94 93 LEU A O 1
ATOM 737 N N . ILE A 1 94 ? -4.053 -0.310 2.068 1.00 96.56 94 ILE A N 1
ATOM 738 C CA . ILE A 1 94 ? -5.020 -0.822 1.093 1.00 96.56 94 ILE A CA 1
ATOM 739 C C . ILE A 1 94 ? -4.598 -2.225 0.662 1.00 96.56 94 ILE A C 1
ATOM 741 O O . ILE A 1 94 ? -3.450 -2.424 0.269 1.00 96.56 94 ILE A O 1
ATOM 745 N N . ALA A 1 95 ? -5.532 -3.177 0.682 1.00 95.38 95 ALA A N 1
ATOM 746 C CA . ALA A 1 95 ? -5.298 -4.566 0.293 1.00 95.38 95 ALA A CA 1
ATOM 747 C C . ALA A 1 95 ? -6.476 -5.159 -0.516 1.00 95.38 95 ALA A C 1
ATOM 749 O O . ALA A 1 95 ? -7.633 -4.815 -0.256 1.00 95.38 95 ALA A O 1
ATOM 750 N N . PRO A 1 96 ? -6.222 -6.080 -1.467 1.00 92.94 96 PRO A N 1
ATOM 751 C CA . PRO A 1 96 ? -4.906 -6.504 -1.942 1.00 92.94 96 PRO A CA 1
ATOM 752 C C . PRO A 1 96 ? -4.297 -5.490 -2.920 1.00 92.94 96 PRO A C 1
ATOM 754 O O . PRO A 1 96 ? -4.996 -4.650 -3.499 1.00 92.94 96 PRO A O 1
ATOM 757 N N . VAL A 1 97 ? -2.989 -5.607 -3.140 1.00 92.06 97 VAL A N 1
ATOM 758 C CA . VAL A 1 97 ? -2.254 -4.853 -4.161 1.00 92.06 97 VAL A CA 1
ATOM 759 C C . VAL A 1 97 ? -1.699 -5.795 -5.213 1.00 92.06 97 VAL A C 1
ATOM 761 O O . VAL A 1 97 ? -1.314 -6.925 -4.931 1.00 92.06 97 VAL A O 1
ATOM 764 N N . THR A 1 98 ? -1.640 -5.310 -6.450 1.00 90.25 98 THR A N 1
ATOM 765 C CA . THR A 1 98 ? -0.969 -6.007 -7.549 1.00 90.25 98 THR A CA 1
ATOM 766 C C . THR A 1 98 ? 0.214 -5.193 -8.048 1.00 90.25 98 THR A C 1
ATOM 768 O O . THR A 1 98 ? 0.214 -3.965 -7.966 1.00 90.25 98 THR A O 1
ATOM 771 N N . PHE A 1 99 ? 1.189 -5.860 -8.666 1.00 87.81 99 PHE A N 1
ATOM 772 C CA . PHE A 1 99 ? 2.349 -5.200 -9.271 1.00 87.81 99 PHE A CA 1
ATOM 773 C C . PHE A 1 99 ? 1.960 -4.051 -10.220 1.00 87.81 99 PHE A C 1
ATOM 775 O O . PHE A 1 99 ? 2.566 -2.984 -10.204 1.00 87.81 99 PHE A O 1
ATOM 782 N N . SER A 1 100 ? 0.896 -4.233 -11.009 1.00 87.38 100 SER A N 1
ATOM 783 C CA . SER A 1 100 ? 0.422 -3.208 -11.945 1.00 87.38 100 SER A CA 1
ATOM 784 C C . SER A 1 100 ? -0.041 -1.918 -11.256 1.00 87.38 100 SER A C 1
ATOM 786 O O . SER A 1 100 ? 0.130 -0.839 -11.819 1.00 87.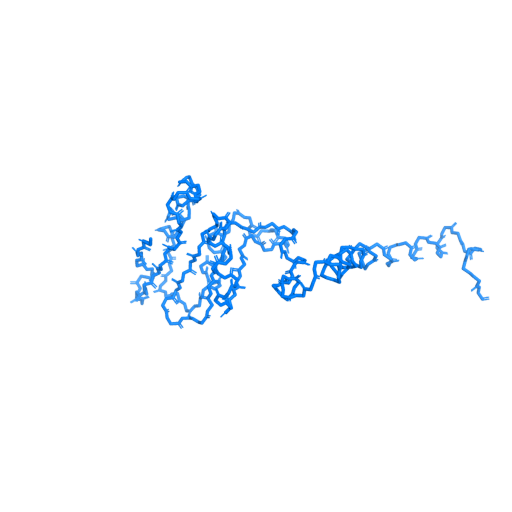38 100 SER A O 1
ATOM 788 N N . MET A 1 101 ? -0.579 -2.016 -10.035 1.00 89.62 101 MET A N 1
ATOM 789 C CA . MET A 1 101 ? -1.022 -0.866 -9.242 1.00 89.62 101 MET A CA 1
ATOM 790 C C . MET A 1 101 ? 0.161 -0.047 -8.716 1.00 89.62 101 MET A C 1
ATOM 792 O O . MET A 1 101 ? 0.025 1.158 -8.534 1.00 89.62 101 MET A O 1
ATOM 796 N N . LEU A 1 102 ? 1.331 -0.669 -8.531 1.00 87.69 102 LEU A N 1
ATOM 797 C CA . LEU A 1 102 ? 2.557 0.014 -8.097 1.00 87.69 102 LEU A CA 1
ATOM 798 C C . LEU A 1 102 ? 3.138 0.925 -9.185 1.00 87.69 102 LEU A C 1
ATOM 800 O O . LEU A 1 102 ? 3.835 1.889 -8.886 1.00 87.69 102 LEU A O 1
ATOM 804 N N . LEU A 1 103 ? 2.829 0.638 -10.452 1.00 89.44 103 LEU A N 1
ATOM 805 C CA . LEU A 1 103 ? 3.234 1.446 -11.606 1.00 89.44 103 LEU A CA 1
ATOM 806 C C . LEU A 1 103 ? 2.163 2.468 -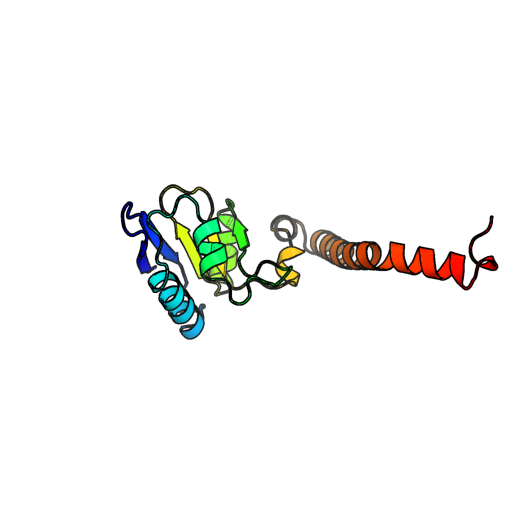12.030 1.00 89.44 103 LEU A C 1
ATOM 808 O O . LEU A 1 103 ? 2.342 3.188 -13.019 1.00 89.44 103 LEU A O 1
ATOM 812 N N . GLN A 1 104 ? 1.051 2.546 -11.292 1.00 86.81 104 GLN A N 1
ATOM 813 C CA . GLN A 1 104 ? -0.037 3.487 -11.542 1.00 86.81 104 GLN A CA 1
ATOM 814 C C . GLN A 1 104 ? -0.036 4.638 -10.536 1.00 86.81 104 GLN A C 1
ATOM 816 O O . GLN A 1 104 ? 0.087 4.454 -9.323 1.00 86.81 104 GLN A O 1
ATOM 821 N N . SER A 1 105 ? -0.250 5.840 -11.063 1.00 86.44 105 SER A N 1
ATOM 822 C CA . SER A 1 105 ? -0.427 7.051 -10.270 1.00 86.44 105 SER A CA 1
ATOM 823 C C . SER A 1 105 ? -1.889 7.516 -10.354 1.00 86.44 105 SER A C 1
ATOM 825 O O . SER A 1 105 ? -2.496 7.397 -11.412 1.00 86.44 105 SER A O 1
ATOM 827 N N . PRO A 1 106 ? -2.501 8.051 -9.288 1.00 83.06 106 PRO A N 1
ATOM 828 C CA . PRO A 1 106 ? -3.860 8.576 -9.283 1.00 83.06 106 PRO A CA 1
ATOM 829 C C . PRO A 1 106 ? -3.953 9.816 -10.165 1.00 83.06 106 PRO A C 1
ATOM 831 O O . PRO A 1 106 ? -4.999 10.054 -10.752 1.00 83.06 106 PRO A O 1
ATOM 834 N N . GLU A 1 107 ? -2.847 10.538 -10.360 1.00 83.88 107 GLU A N 1
ATOM 835 C CA . GLU A 1 107 ? -2.714 11.595 -11.363 1.00 83.88 107 GLU A CA 1
ATOM 836 C C . GLU A 1 107 ? -3.021 11.090 -12.779 1.00 83.88 107 GLU A C 1
ATOM 838 O O . GLU A 1 107 ? -3.559 11.844 -13.586 1.00 83.88 107 GLU A O 1
ATOM 843 N N . ASP A 1 108 ? -2.770 9.807 -13.080 1.00 85.12 108 ASP A N 1
ATOM 844 C CA . ASP A 1 108 ? -3.096 9.225 -14.390 1.00 85.12 108 ASP A CA 1
ATOM 845 C C . ASP A 1 108 ? -4.600 9.249 -14.676 1.00 85.12 108 ASP A C 1
ATOM 847 O O . ASP A 1 108 ? -5.002 9.196 -15.838 1.00 85.12 108 ASP A O 1
ATOM 851 N N . TYR A 1 109 ? -5.422 9.291 -13.624 1.00 83.38 109 TYR A N 1
ATOM 852 C CA . TYR A 1 109 ? -6.879 9.356 -13.703 1.00 83.38 109 TYR A CA 1
ATOM 853 C C . TYR A 1 109 ? -7.414 10.793 -13.654 1.00 83.38 109 TYR A C 1
ATOM 855 O O . TYR A 1 109 ? -8.598 11.003 -13.904 1.00 83.38 109 TYR A O 1
ATOM 863 N N . TYR A 1 110 ? -6.570 11.779 -13.338 1.00 86.19 110 TYR A N 1
ATOM 864 C CA . TYR A 1 110 ? -6.946 13.198 -13.340 1.00 86.19 110 TYR A CA 1
ATOM 865 C C . TYR A 1 110 ? -6.753 13.842 -14.712 1.00 86.19 110 TYR A C 1
ATOM 867 O O . TYR A 1 110 ? -7.444 14.797 -15.063 1.00 86.19 110 TYR A O 1
ATOM 875 N N . GLU A 1 111 ? -5.825 13.300 -15.494 1.00 87.56 111 GLU A N 1
ATOM 876 C CA . GLU A 1 111 ? -5.569 13.711 -16.866 1.00 87.56 111 GLU A CA 1
ATOM 877 C C . GLU A 1 111 ? -6.558 13.088 -17.860 1.00 87.56 111 GLU A C 1
ATOM 879 O O . GLU A 1 111 ? -7.270 12.119 -17.582 1.00 87.56 111 GLU A O 1
ATOM 884 N N . ARG A 1 112 ? -6.583 13.622 -19.088 1.00 91.75 112 ARG A N 1
ATOM 885 C CA . ARG A 1 112 ? -7.337 12.978 -20.175 1.00 91.75 112 ARG A CA 1
ATOM 886 C C . ARG A 1 112 ? -6.784 11.570 -20.417 1.00 91.75 112 ARG A C 1
ATOM 888 O O . ARG A 1 112 ? -5.580 11.332 -20.351 1.00 91.75 112 ARG A O 1
ATOM 895 N N . TRP A 1 113 ? -7.663 10.646 -20.801 1.00 91.12 113 TRP A N 1
ATOM 896 C CA . TRP A 1 113 ? -7.300 9.235 -20.964 1.00 91.12 113 TRP A CA 1
ATOM 897 C C . TRP A 1 113 ? -6.128 8.998 -21.938 1.00 91.12 113 TRP A C 1
ATOM 899 O O . TRP A 1 113 ? -5.350 8.074 -21.720 1.00 91.12 113 TRP A O 1
ATOM 909 N N . ILE A 1 114 ? -5.958 9.833 -22.976 1.00 94.75 114 ILE A N 1
ATOM 910 C CA . ILE A 1 114 ? -4.861 9.714 -23.958 1.00 94.75 114 ILE A CA 1
ATOM 911 C C . ILE A 1 114 ? -3.483 9.952 -23.306 1.00 94.75 114 ILE A C 1
ATOM 913 O O . ILE A 1 114 ? -2.680 9.015 -23.299 1.00 94.75 114 ILE A O 1
ATOM 917 N N . PRO A 1 115 ? -3.171 11.142 -22.740 1.00 93.50 115 PRO A N 1
ATOM 918 C CA . PRO A 1 115 ? -1.889 11.364 -22.070 1.00 93.50 115 PRO A CA 1
ATOM 919 C C . PRO A 1 115 ? -1.687 10.446 -20.858 1.00 93.50 115 PRO A C 1
ATOM 921 O O . PRO A 1 115 ? -0.590 9.916 -20.690 1.00 93.50 115 PRO A O 1
ATOM 924 N N . GLY A 1 116 ? -2.734 10.172 -20.068 1.00 92.25 116 GLY A N 1
ATOM 925 C CA . GLY A 1 116 ? -2.644 9.253 -18.926 1.00 92.25 116 GLY A CA 1
ATOM 926 C C . GLY A 1 116 ? -2.256 7.826 -19.336 1.00 92.25 116 GLY A C 1
ATOM 927 O O . GLY A 1 116 ? -1.381 7.209 -18.725 1.00 92.25 116 GLY A O 1
ATOM 928 N N . THR A 1 117 ? -2.838 7.305 -20.423 1.00 91.62 117 THR A N 1
ATOM 929 C CA . THR A 1 117 ? -2.489 5.973 -20.949 1.00 91.62 117 THR A CA 1
ATOM 930 C C . THR A 1 117 ? -1.077 5.951 -21.528 1.00 91.62 117 THR A C 1
ATOM 932 O O . THR A 1 117 ? -0.338 4.996 -21.292 1.00 91.62 117 THR A O 1
ATOM 935 N N . LEU A 1 118 ? -0.667 7.008 -22.238 1.00 94.00 118 LEU A N 1
ATOM 936 C CA . LEU A 1 118 ? 0.692 7.123 -22.768 1.00 94.00 118 LEU A CA 1
ATOM 937 C C . LEU A 1 118 ? 1.738 7.099 -21.643 1.00 94.00 118 LEU A C 1
ATOM 939 O O . LEU A 1 118 ? 2.692 6.329 -21.719 1.00 94.00 118 LEU A O 1
ATOM 943 N N . LEU A 1 119 ? 1.543 7.885 -20.578 1.00 93.25 119 LEU A N 1
ATOM 944 C CA . LEU A 1 119 ? 2.444 7.902 -19.419 1.00 93.25 119 LEU A CA 1
ATOM 945 C C . LEU A 1 119 ? 2.507 6.542 -18.720 1.00 93.25 119 LEU A C 1
ATOM 947 O O . LEU A 1 119 ? 3.590 6.082 -18.353 1.00 93.25 119 LEU A O 1
ATOM 951 N N . ARG A 1 120 ? 1.361 5.868 -18.584 1.00 91.19 120 ARG A N 1
ATOM 952 C CA . ARG A 1 120 ? 1.289 4.517 -18.022 1.00 91.19 120 ARG A CA 1
ATOM 953 C C . ARG A 1 120 ? 2.106 3.525 -18.851 1.00 91.19 120 ARG A C 1
ATOM 955 O O . ARG A 1 120 ? 2.930 2.807 -18.291 1.00 91.19 120 ARG A O 1
ATOM 962 N N . LEU A 1 121 ? 1.936 3.518 -20.176 1.00 93.44 121 LEU A N 1
ATOM 963 C CA . LEU A 1 121 ? 2.714 2.667 -21.086 1.00 93.44 121 LEU A CA 1
ATOM 964 C C . LEU A 1 121 ? 4.215 2.970 -21.006 1.00 93.44 121 LEU A C 1
ATOM 966 O O . LEU A 1 121 ? 5.024 2.047 -20.918 1.00 93.44 121 LEU A O 1
ATOM 970 N N . LEU A 1 122 ? 4.590 4.252 -20.971 1.00 94.94 122 LEU A N 1
ATOM 971 C CA . LEU A 1 122 ? 5.983 4.669 -20.813 1.00 94.94 122 LEU A CA 1
ATOM 972 C C . LEU A 1 122 ? 6.587 4.179 -19.494 1.00 94.94 122 LEU A C 1
ATOM 974 O O . LEU A 1 122 ? 7.740 3.756 -19.504 1.00 94.94 122 LEU A O 1
ATOM 978 N N . ARG A 1 123 ? 5.841 4.164 -18.380 1.00 94.38 123 ARG A N 1
ATOM 979 C CA . ARG A 1 123 ? 6.331 3.586 -17.115 1.00 94.38 123 ARG A CA 1
ATOM 980 C C . ARG A 1 123 ? 6.612 2.096 -17.229 1.00 94.38 123 ARG A C 1
ATOM 982 O O . ARG A 1 123 ? 7.682 1.669 -16.807 1.00 94.38 123 ARG A O 1
ATOM 989 N N . PHE A 1 124 ? 5.719 1.318 -17.842 1.00 93.88 124 PHE A N 1
ATOM 990 C CA . PHE A 1 124 ? 5.964 -0.113 -18.057 1.00 93.88 124 PHE A CA 1
ATOM 991 C C . PHE A 1 124 ? 7.188 -0.358 -18.951 1.00 93.88 124 PHE A C 1
ATOM 993 O O . PHE A 1 124 ? 8.051 -1.165 -18.606 1.00 93.88 124 PHE A O 1
ATOM 1000 N N . MET A 1 125 ? 7.310 0.380 -20.059 1.00 96.12 125 MET A N 1
ATOM 1001 C CA . MET A 1 125 ? 8.461 0.276 -20.962 1.00 96.12 125 MET A CA 1
ATOM 1002 C C . MET A 1 125 ? 9.767 0.690 -20.281 1.00 96.12 125 MET A C 1
ATOM 1004 O O . MET A 1 125 ? 10.778 0.007 -20.413 1.00 96.12 125 MET A O 1
ATOM 1008 N N . THR A 1 126 ? 9.749 1.783 -19.521 1.00 95.75 126 THR A N 1
ATOM 1009 C CA . THR A 1 126 ? 10.937 2.287 -18.820 1.00 95.75 126 THR A CA 1
ATOM 1010 C C . THR A 1 126 ? 11.356 1.344 -17.699 1.00 95.75 126 THR A C 1
ATOM 1012 O O . THR A 1 126 ? 12.546 1.100 -17.546 1.00 95.75 126 THR A O 1
ATOM 1015 N N . ALA A 1 127 ? 10.409 0.753 -16.963 1.00 93.94 127 ALA A N 1
ATOM 1016 C CA . ALA A 1 127 ? 10.710 -0.276 -15.969 1.00 93.94 127 ALA A CA 1
ATOM 1017 C C . ALA A 1 127 ? 11.392 -1.495 -16.612 1.00 93.94 127 ALA A C 1
ATOM 1019 O O . ALA A 1 127 ? 12.398 -1.980 -16.097 1.00 93.94 127 ALA A O 1
ATOM 1020 N N . PHE A 1 128 ? 10.902 -1.944 -17.774 1.00 94.94 128 PHE A N 1
ATOM 1021 C CA . PHE A 1 128 ? 11.523 -3.030 -18.532 1.00 94.94 128 PHE A CA 1
ATOM 1022 C C . PHE A 1 128 ? 12.940 -2.662 -18.996 1.00 94.94 128 PHE A C 1
ATOM 1024 O O . PHE A 1 128 ? 13.896 -3.380 -18.711 1.00 94.94 128 PHE A O 1
ATOM 1031 N N . VAL A 1 129 ? 13.108 -1.513 -19.657 1.00 96.56 129 VAL A N 1
ATOM 1032 C CA . VAL A 1 129 ? 14.426 -1.053 -20.124 1.00 96.56 129 VAL A CA 1
ATOM 1033 C C . VAL A 1 129 ? 15.387 -0.876 -18.951 1.00 96.56 129 VAL A C 1
ATOM 1035 O O . VAL A 1 129 ? 16.509 -1.356 -19.024 1.00 96.56 129 VAL A O 1
ATOM 1038 N N . SER A 1 130 ? 14.964 -0.264 -17.845 1.00 95.88 130 SER A N 1
ATOM 1039 C CA . SER A 1 130 ? 15.808 -0.068 -16.661 1.00 95.88 130 SER A CA 1
ATOM 1040 C C . SER A 1 130 ? 16.285 -1.386 -16.050 1.00 95.88 130 SER A C 1
ATOM 1042 O O . SER A 1 130 ? 17.395 -1.441 -15.527 1.00 95.88 130 SER A O 1
ATOM 1044 N N . LEU A 1 131 ? 15.460 -2.435 -16.105 1.00 94.62 131 LEU A N 1
ATOM 1045 C CA . LEU A 1 131 ? 15.803 -3.753 -15.581 1.00 94.62 131 LEU A CA 1
ATOM 1046 C C . LEU A 1 131 ? 16.791 -4.497 -16.493 1.00 94.62 131 LEU A C 1
ATOM 1048 O O . LEU A 1 131 ? 17.748 -5.096 -16.007 1.00 94.62 131 LEU A O 1
ATOM 1052 N N . PHE A 1 132 ? 16.577 -4.457 -17.812 1.00 96.62 132 PHE A N 1
ATOM 1053 C CA . PHE A 1 132 ? 17.347 -5.263 -18.767 1.00 96.62 132 PHE A CA 1
ATOM 1054 C C . PHE A 1 132 ? 18.532 -4.531 -19.410 1.00 96.62 132 PHE A C 1
ATOM 1056 O O . PHE A 1 132 ? 19.490 -5.189 -19.815 1.00 96.62 132 PHE A O 1
ATOM 1063 N N . ALA A 1 133 ? 18.517 -3.198 -19.502 1.00 95.31 133 ALA A N 1
ATOM 1064 C CA . ALA A 1 133 ? 19.549 -2.432 -20.206 1.00 95.31 133 ALA A CA 1
ATOM 1065 C C . ALA A 1 133 ? 20.975 -2.680 -19.681 1.00 95.31 133 ALA A C 1
ATOM 1067 O O . ALA A 1 133 ? 21.853 -2.892 -20.519 1.00 95.31 133 ALA A O 1
ATOM 1068 N N . PRO A 1 134 ? 21.246 -2.737 -18.358 1.00 94.69 134 PRO A N 1
ATOM 1069 C CA . PRO A 1 134 ? 22.597 -3.016 -17.866 1.00 94.69 134 PRO A CA 1
ATOM 1070 C C . PRO A 1 134 ? 23.097 -4.409 -18.271 1.00 94.69 134 PRO A C 1
ATOM 1072 O O . PRO A 1 134 ? 24.237 -4.564 -18.708 1.00 94.69 134 PRO A O 1
ATOM 1075 N N . ALA A 1 135 ? 22.230 -5.422 -18.178 1.00 94.31 135 ALA A N 1
ATOM 1076 C CA . ALA A 1 135 ? 22.566 -6.794 -18.551 1.00 94.31 135 ALA A CA 1
ATOM 1077 C C . ALA A 1 135 ? 22.802 -6.932 -20.064 1.00 94.31 135 ALA A C 1
ATOM 1079 O O . ALA A 1 135 ? 23.768 -7.568 -20.489 1.00 94.31 135 ALA A O 1
ATOM 1080 N N . LEU A 1 136 ? 21.958 -6.289 -20.878 1.00 92.25 136 LEU A N 1
ATOM 1081 C CA . LEU A 1 136 ? 22.113 -6.250 -22.333 1.00 92.25 136 LEU A CA 1
ATOM 1082 C C . LEU A 1 136 ? 23.394 -5.519 -22.747 1.00 92.25 136 LEU A C 1
ATOM 1084 O O . LEU A 1 136 ? 24.115 -6.004 -23.614 1.00 92.25 136 LEU A O 1
ATOM 1088 N N . TYR A 1 137 ? 23.719 -4.403 -22.090 1.00 90.94 137 TYR A N 1
ATOM 1089 C CA . TYR A 1 137 ? 24.951 -3.659 -22.343 1.00 90.94 137 TYR A CA 1
ATOM 1090 C C . TYR A 1 137 ? 26.198 -4.525 -22.112 1.00 90.94 137 TYR A C 1
ATOM 1092 O O . TYR A 1 137 ? 27.040 -4.639 -23.003 1.00 90.94 137 TYR A O 1
ATOM 1100 N N . ILE A 1 138 ? 26.284 -5.204 -20.959 1.00 91.88 138 ILE A N 1
ATOM 1101 C CA . ILE A 1 138 ? 27.403 -6.109 -20.643 1.00 91.88 138 ILE A CA 1
ATOM 1102 C C . ILE A 1 138 ? 27.473 -7.273 -21.645 1.00 91.88 138 ILE A C 1
ATOM 1104 O O . ILE A 1 138 ? 28.562 -7.658 -22.081 1.00 91.88 138 ILE A O 1
ATOM 1108 N N . SER A 1 139 ? 26.323 -7.823 -22.041 1.00 91.75 139 SER A N 1
ATOM 1109 C CA . SER A 1 139 ? 26.253 -8.897 -23.034 1.00 91.75 139 SER A CA 1
ATOM 1110 C C . SER A 1 139 ? 26.813 -8.463 -24.394 1.00 91.75 139 SER A C 1
ATOM 1112 O O . SER A 1 139 ? 27.628 -9.180 -24.980 1.00 91.75 139 SER A O 1
ATOM 1114 N N . PHE A 1 140 ? 26.450 -7.272 -24.879 1.00 89.88 140 PHE A N 1
ATOM 1115 C CA . PHE A 1 140 ? 26.926 -6.774 -26.170 1.00 89.88 140 PHE A CA 1
ATOM 1116 C C . PHE A 1 140 ? 28.426 -6.502 -26.181 1.00 89.88 140 PHE A C 1
ATOM 1118 O O . PHE A 1 140 ? 29.096 -6.968 -27.099 1.00 89.88 140 PHE A O 1
ATOM 1125 N N . ILE A 1 141 ? 28.984 -5.854 -25.155 1.00 90.00 141 ILE A N 1
ATOM 1126 C CA . ILE A 1 141 ? 30.437 -5.612 -25.114 1.00 90.00 141 ILE A CA 1
ATOM 1127 C C . ILE A 1 141 ? 31.243 -6.918 -25.007 1.00 90.00 141 ILE A C 1
ATOM 1129 O O . ILE A 1 141 ? 32.338 -7.003 -25.554 1.00 90.00 141 ILE A O 1
ATOM 1133 N N . SER A 1 142 ? 30.709 -7.940 -24.325 1.00 89.50 142 SER A N 1
ATOM 1134 C CA . SER A 1 142 ? 31.451 -9.177 -24.036 1.00 89.50 142 SER A CA 1
ATOM 1135 C C . SER A 1 142 ? 31.398 -10.186 -25.182 1.00 89.50 142 SER A C 1
ATOM 1137 O O . SER A 1 142 ? 32.382 -10.875 -25.437 1.00 89.50 142 SER A O 1
ATOM 1139 N N . PHE A 1 143 ? 30.258 -10.291 -25.871 1.00 88.94 143 PHE A N 1
ATOM 1140 C CA . PHE A 1 143 ? 30.035 -11.317 -26.898 1.00 88.94 143 PHE A CA 1
ATOM 1141 C C . PHE A 1 143 ? 29.960 -10.757 -28.321 1.00 88.94 143 PHE A C 1
ATOM 1143 O O . PHE A 1 143 ? 30.155 -11.504 -29.276 1.00 88.94 143 PHE A O 1
ATOM 1150 N N . HIS A 1 144 ? 29.701 -9.457 -28.479 1.00 84.62 144 HIS A N 1
ATOM 1151 C CA . HIS A 1 144 ? 29.576 -8.802 -29.781 1.00 84.62 144 HIS A CA 1
ATOM 1152 C C . HIS A 1 144 ? 30.278 -7.431 -29.797 1.00 84.62 144 HIS A C 1
ATOM 1154 O O . HIS A 1 144 ? 29.643 -6.416 -30.096 1.00 84.62 144 HIS A O 1
ATOM 1160 N N . 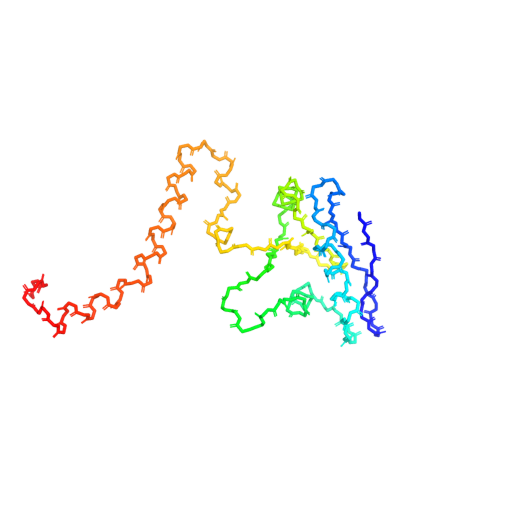PRO A 1 145 ? 31.594 -7.372 -29.517 1.00 73.44 145 PRO A N 1
ATOM 1161 C CA . PRO A 1 145 ? 32.323 -6.109 -29.382 1.00 73.44 145 PRO A CA 1
ATOM 1162 C C . PRO A 1 145 ? 32.278 -5.224 -30.641 1.00 73.44 145 PRO A C 1
ATOM 1164 O O . PRO A 1 145 ? 32.468 -4.022 -30.539 1.00 73.44 145 PRO A O 1
ATOM 1167 N N . GLY A 1 146 ? 31.979 -5.786 -31.820 1.00 77.50 146 GLY A N 1
ATOM 1168 C CA . GLY A 1 146 ? 31.814 -5.026 -33.066 1.00 77.50 146 GLY A CA 1
ATOM 1169 C C . GLY A 1 146 ? 30.471 -4.297 -33.233 1.00 77.50 146 GLY A C 1
ATOM 1170 O O . GLY A 1 146 ? 30.309 -3.578 -34.214 1.00 77.50 146 GLY A O 1
ATOM 1171 N N . LEU A 1 147 ? 29.498 -4.484 -32.330 1.00 77.31 147 LEU A N 1
ATOM 1172 C CA . LEU A 1 147 ? 28.190 -3.810 -32.404 1.00 77.31 147 LEU A CA 1
ATOM 1173 C C . LEU A 1 147 ? 28.187 -2.411 -31.780 1.00 77.31 147 LEU A C 1
ATOM 1175 O O . LEU A 1 147 ? 27.324 -1.602 -32.114 1.00 77.31 147 LEU A O 1
ATOM 1179 N N . ILE A 1 148 ? 29.125 -2.126 -30.877 1.00 71.81 148 ILE A N 1
ATOM 1180 C CA . ILE A 1 148 ? 29.266 -0.814 -30.245 1.00 71.81 148 ILE A CA 1
ATOM 1181 C C . ILE A 1 148 ? 30.520 -0.178 -30.848 1.00 71.81 148 ILE A C 1
ATOM 1183 O O . ILE A 1 148 ? 31.613 -0.689 -30.604 1.00 71.81 148 ILE A O 1
ATOM 1187 N N . PRO A 1 149 ? 30.390 0.893 -31.657 1.00 66.75 149 PRO A N 1
ATOM 1188 C CA . PRO A 1 149 ? 31.549 1.598 -32.181 1.00 66.75 149 PRO A CA 1
ATOM 1189 C C . PRO A 1 149 ? 32.391 2.102 -31.007 1.00 66.75 149 PRO A C 1
ATOM 1191 O O . PRO A 1 149 ? 31.880 2.827 -30.151 1.00 66.75 149 PRO A O 1
ATOM 1194 N N . THR A 1 150 ? 33.649 1.678 -30.958 1.00 60.03 150 THR A N 1
ATOM 1195 C CA . THR A 1 150 ? 34.676 2.228 -30.063 1.00 60.03 150 THR A CA 1
ATOM 1196 C C . THR A 1 150 ? 35.174 3.569 -30.561 1.00 60.03 150 THR A C 1
ATOM 1198 O O . THR A 1 150 ? 35.384 3.667 -31.794 1.00 60.03 150 THR A O 1
#

Secondary structure (DSSP, 8-state):
-EEEEE-SSB-EEEEEE--TTTS-HHHHHHHHHHHHT---SB--SHHHHHHHH-S-TT-SS-SSEEES-HHHHHHHHHTT-EEEEETT-S-EEEES--HHHHT--GGGGTS-HHHHHHHHHHHHHHHHHHHHHHHHHHHHHHH-GGGS--